Protein AF-A0A8S1J2L6-F1 (afdb_monomer)

Structure (mmCIF, N/CA/C/O backbone):
data_AF-A0A8S1J2L6-F1
#
_entry.id   AF-A0A8S1J2L6-F1
#
loop_
_atom_site.group_PDB
_atom_site.id
_atom_site.type_symbol
_atom_site.label_atom_id
_atom_site.label_alt_id
_atom_site.label_comp_id
_atom_site.label_asym_id
_atom_site.label_entity_id
_atom_site.label_seq_id
_atom_site.pdbx_PDB_ins_code
_atom_site.Cartn_x
_atom_site.Cartn_y
_atom_site.Cartn_z
_atom_site.occupancy
_atom_site.B_iso_or_equiv
_atom_site.auth_seq_id
_atom_site.auth_comp_id
_atom_site.auth_asym_id
_atom_site.auth_atom_id
_atom_site.pdbx_PDB_model_num
ATOM 1 N N . PHE A 1 1 ? 8.666 -9.840 26.743 1.00 47.34 1 PHE A N 1
ATOM 2 C CA . PHE A 1 1 ? 7.849 -9.729 25.519 1.00 47.34 1 PHE A CA 1
ATOM 3 C C . PHE A 1 1 ? 6.612 -8.935 25.903 1.00 47.34 1 PHE A C 1
ATOM 5 O O . PHE A 1 1 ? 5.904 -9.390 26.790 1.00 47.34 1 PHE A O 1
ATOM 12 N N . PHE A 1 2 ? 6.412 -7.721 25.384 1.00 51.22 2 PHE A N 1
ATOM 13 C CA . PHE A 1 2 ? 5.245 -6.914 25.759 1.00 51.22 2 PHE A CA 1
ATOM 14 C C . PHE A 1 2 ? 4.116 -7.199 24.775 1.00 51.22 2 PHE A C 1
ATOM 16 O O . PHE A 1 2 ? 4.098 -6.676 23.664 1.00 51.22 2 PHE A O 1
ATOM 23 N N . GLN A 1 3 ? 3.205 -8.083 25.176 1.00 62.38 3 GLN A N 1
ATOM 24 C CA . GLN A 1 3 ? 1.891 -8.163 24.555 1.00 62.38 3 GLN A CA 1
ATOM 25 C C . GLN A 1 3 ? 1.189 -6.809 24.766 1.00 62.38 3 GLN A C 1
ATOM 27 O O . GLN A 1 3 ? 1.342 -6.232 25.848 1.00 62.38 3 GLN A O 1
ATOM 32 N N . PRO A 1 4 ? 0.455 -6.269 23.775 1.00 69.94 4 PRO A N 1
ATOM 33 C CA . PRO A 1 4 ? -0.380 -5.099 24.008 1.00 69.94 4 PRO A CA 1
ATOM 34 C C . PRO A 1 4 ? -1.299 -5.366 25.200 1.00 69.94 4 PRO A C 1
ATOM 36 O O . PRO A 1 4 ? -1.853 -6.463 25.307 1.00 69.94 4 PRO A O 1
ATOM 39 N N . ASN A 1 5 ? -1.455 -4.383 26.090 1.00 76.69 5 ASN A N 1
ATOM 40 C CA . ASN A 1 5 ? -2.441 -4.495 27.157 1.00 76.69 5 ASN A CA 1
ATOM 41 C C . ASN A 1 5 ? -3.800 -4.734 26.507 1.00 76.69 5 ASN A C 1
ATOM 43 O O . ASN A 1 5 ? -4.243 -3.926 25.688 1.00 76.69 5 ASN A O 1
ATOM 47 N N . THR A 1 6 ? -4.434 -5.850 26.854 1.00 83.06 6 THR A N 1
ATOM 48 C CA . THR A 1 6 ? -5.797 -6.115 26.409 1.00 83.06 6 THR A CA 1
ATOM 49 C C . THR A 1 6 ? -6.705 -5.014 26.935 1.00 83.06 6 THR A C 1
ATOM 51 O O . THR A 1 6 ? -6.423 -4.406 27.968 1.00 83.06 6 THR A O 1
ATOM 54 N N . ASP A 1 7 ? -7.794 -4.764 26.223 1.00 83.06 7 ASP A N 1
ATOM 55 C CA . ASP A 1 7 ? -8.780 -3.766 26.626 1.00 83.06 7 ASP A CA 1
ATOM 56 C C . ASP A 1 7 ? -9.281 -4.004 28.066 1.00 83.06 7 ASP A C 1
ATOM 58 O O . ASP A 1 7 ? -9.238 -3.134 28.934 1.00 83.06 7 ASP A O 1
ATOM 62 N N . VAL A 1 8 ? -9.555 -5.272 28.382 1.00 87.12 8 VAL A N 1
ATOM 63 C CA . VAL A 1 8 ? -9.922 -5.732 29.729 1.00 87.12 8 VAL A CA 1
ATOM 64 C C . VAL A 1 8 ? -8.871 -5.372 30.788 1.00 87.12 8 VAL A C 1
ATOM 66 O O . VAL A 1 8 ? -9.225 -4.947 31.884 1.00 87.12 8 VAL A O 1
ATOM 69 N N . ASN A 1 9 ? -7.575 -5.479 30.474 1.00 86.50 9 ASN A N 1
ATOM 70 C CA . ASN A 1 9 ? -6.508 -5.127 31.418 1.00 86.50 9 ASN A CA 1
ATOM 71 C C . ASN A 1 9 ? -6.403 -3.614 31.661 1.00 86.50 9 ASN A C 1
ATOM 73 O O . ASN A 1 9 ? -5.772 -3.197 32.631 1.00 86.50 9 ASN A O 1
ATOM 77 N N . GLN A 1 10 ? -6.990 -2.797 30.787 1.00 84.94 10 GLN A N 1
ATOM 78 C CA . GLN A 1 10 ? -7.077 -1.346 30.950 1.00 84.94 10 GLN A CA 1
ATOM 79 C C . GLN A 1 10 ? -8.360 -0.927 31.685 1.00 84.94 10 GLN A C 1
ATOM 81 O O . GLN A 1 10 ? -8.482 0.229 32.075 1.00 84.94 10 GLN A O 1
ATOM 86 N N . GLY A 1 11 ? -9.270 -1.871 31.960 1.00 86.12 11 GLY A N 1
ATOM 87 C CA . GLY A 1 11 ? -10.559 -1.626 32.607 1.00 86.12 11 GLY A CA 1
ATOM 88 C C . GLY A 1 11 ? -11.736 -1.522 31.635 1.00 86.12 11 GLY A C 1
ATOM 89 O O . GLY A 1 11 ? -12.810 -1.096 32.059 1.00 86.12 11 GLY A O 1
ATOM 90 N N . GLY A 1 12 ? -11.532 -1.878 30.364 1.00 89.25 12 GLY A N 1
ATOM 91 C CA . GLY A 1 12 ? -12.586 -2.038 29.366 1.00 89.25 12 GLY A CA 1
ATOM 92 C C . GLY A 1 12 ? -13.164 -3.456 29.319 1.00 89.25 12 GLY A C 1
ATOM 93 O O . GLY A 1 12 ? -13.063 -4.238 30.272 1.00 89.25 12 GLY A O 1
ATOM 94 N N . THR A 1 13 ? -13.771 -3.811 28.192 1.00 88.94 13 THR A N 1
ATOM 95 C CA . THR A 1 13 ? -14.564 -5.023 27.984 1.00 88.94 13 THR A CA 1
ATOM 96 C C . THR A 1 13 ? -14.332 -5.616 26.595 1.00 88.94 13 THR A C 1
ATOM 98 O O . THR A 1 13 ? -13.957 -4.945 25.648 1.00 88.94 13 THR A O 1
ATOM 101 N N . ASN A 1 14 ? -14.519 -6.930 26.445 1.00 88.12 14 ASN A N 1
ATOM 102 C CA . ASN A 1 14 ? -14.472 -7.538 25.115 1.00 88.12 14 ASN A CA 1
ATOM 103 C C . ASN A 1 14 ? -15.826 -7.370 24.415 1.00 88.12 14 ASN A C 1
ATOM 105 O O . ASN A 1 14 ? -16.784 -8.070 24.741 1.00 88.12 14 ASN A O 1
ATOM 109 N N . ASP A 1 15 ? -15.867 -6.492 23.416 1.00 88.25 15 ASP A N 1
ATOM 110 C CA . ASP A 1 15 ? -17.089 -6.129 22.696 1.00 88.25 15 ASP A CA 1
ATOM 111 C C . ASP A 1 15 ? -17.343 -6.904 21.389 1.00 88.25 15 ASP A C 1
ATOM 113 O O . ASP A 1 15 ? -18.264 -6.584 20.621 1.00 88.25 15 ASP A O 1
ATOM 117 N N . ILE A 1 16 ? -16.555 -7.947 21.106 1.00 88.75 16 ILE A N 1
ATOM 118 C CA . ILE A 1 16 ? -16.840 -8.857 19.991 1.00 88.75 16 ILE A CA 1
ATOM 119 C C . ILE A 1 16 ? -18.012 -9.767 20.378 1.00 88.75 16 ILE A C 1
ATOM 121 O O . ILE A 1 16 ? -17.903 -10.637 21.236 1.00 88.75 16 ILE A O 1
ATOM 125 N N . VAL A 1 17 ? -19.142 -9.593 19.695 1.00 88.56 17 VAL A N 1
ATOM 126 C CA . VAL A 1 17 ? -20.412 -10.284 19.976 1.00 88.56 17 VAL A CA 1
ATOM 127 C C . VAL A 1 17 ? -20.458 -11.681 19.358 1.00 88.56 17 VAL A C 1
ATOM 129 O O . VAL A 1 17 ? -21.071 -12.595 19.901 1.00 88.56 17 VAL A O 1
ATOM 132 N N . SER A 1 18 ? -19.840 -11.861 18.195 1.00 84.44 18 SER A N 1
ATOM 133 C CA . SER A 1 18 ? -19.733 -13.165 17.541 1.00 84.44 18 SER A CA 1
ATOM 134 C C . SER A 1 18 ? -18.553 -13.160 16.594 1.00 84.44 18 SER A C 1
ATOM 136 O O . SER A 1 18 ? -18.291 -12.124 15.979 1.00 84.44 18 SER A O 1
ATOM 138 N N . PHE A 1 19 ? -17.916 -14.308 16.404 1.00 90.12 19 PHE A N 1
ATOM 139 C CA . PHE A 1 19 ? -16.869 -14.484 15.411 1.00 90.12 19 PHE A CA 1
ATOM 140 C C . PHE A 1 19 ? -16.938 -15.876 14.779 1.00 90.12 19 PHE A C 1
ATOM 142 O O . PHE A 1 19 ? -17.434 -16.821 15.388 1.00 90.12 19 PHE A O 1
ATOM 149 N N . ALA A 1 20 ? -16.450 -15.987 13.551 1.00 90.00 20 ALA A N 1
ATOM 150 C CA . ALA A 1 20 ? -16.259 -17.237 12.835 1.00 90.00 20 ALA A CA 1
ATOM 151 C C . ALA A 1 20 ? -14.995 -17.128 11.979 1.00 90.00 20 ALA A C 1
ATOM 153 O O . ALA A 1 20 ? -14.607 -16.034 11.565 1.00 90.00 20 ALA A O 1
ATOM 154 N N . GLY A 1 21 ? -14.356 -18.262 11.725 1.00 91.62 21 GLY A N 1
ATOM 155 C CA . GLY A 1 21 ? -13.179 -18.352 10.879 1.00 91.62 21 GLY A CA 1
ATOM 156 C C . GLY A 1 21 ? -13.293 -19.569 9.982 1.00 91.62 21 GLY A C 1
ATOM 157 O O . GLY A 1 21 ? -13.645 -20.646 10.457 1.00 91.62 21 GLY A O 1
ATOM 158 N N . GLU A 1 22 ? -12.997 -19.399 8.705 1.00 94.31 22 GLU A N 1
ATOM 159 C CA . GLU A 1 22 ? -12.926 -20.496 7.749 1.00 94.31 22 GLU A CA 1
ATOM 160 C C . GLU A 1 22 ? -11.635 -20.379 6.943 1.00 94.31 22 GLU A C 1
ATOM 162 O O . GLU A 1 22 ? -11.189 -19.273 6.631 1.00 94.31 22 GLU A O 1
ATOM 167 N N . GLN A 1 23 ? -11.028 -21.522 6.620 1.00 92.62 23 GLN A N 1
ATOM 168 C CA . GLN A 1 23 ? -9.888 -21.584 5.720 1.00 92.62 23 GLN A CA 1
ATOM 169 C C . GLN A 1 23 ? -10.206 -22.500 4.538 1.00 92.62 23 GLN A C 1
ATOM 171 O O . GLN A 1 23 ? -10.374 -23.704 4.714 1.00 92.62 23 GLN A O 1
ATOM 176 N N . VAL A 1 24 ? -10.268 -21.925 3.338 1.00 93.50 24 VAL A N 1
ATOM 177 C CA . VAL A 1 24 ? -10.552 -22.632 2.078 1.00 93.50 24 VAL A CA 1
ATOM 178 C C . VAL A 1 24 ? -9.542 -22.178 1.032 1.00 93.50 24 VAL A C 1
ATOM 180 O O . VAL A 1 24 ? -9.276 -20.983 0.900 1.00 93.50 24 VAL A O 1
ATOM 183 N N . ASP A 1 25 ? -8.942 -23.128 0.312 1.00 92.06 25 ASP A N 1
ATOM 184 C CA . ASP A 1 25 ? -7.979 -22.878 -0.773 1.00 92.06 25 ASP A CA 1
ATOM 185 C C . ASP A 1 25 ? -6.843 -21.905 -0.396 1.00 92.06 25 ASP A C 1
ATOM 187 O O . ASP A 1 25 ? -6.479 -21.000 -1.150 1.00 92.06 25 ASP A O 1
ATOM 191 N N . GLY A 1 26 ? -6.296 -22.054 0.816 1.00 86.44 26 GLY A N 1
ATOM 192 C CA . GLY A 1 26 ? -5.208 -21.210 1.322 1.00 86.44 26 GLY A CA 1
ATOM 193 C C . GLY A 1 26 ? -5.618 -19.780 1.700 1.00 86.44 26 GLY A C 1
ATOM 194 O O . GLY A 1 26 ? -4.751 -18.954 1.980 1.00 86.44 26 GLY A O 1
ATOM 195 N N . LYS A 1 27 ? -6.919 -19.467 1.733 1.00 86.75 27 LYS A N 1
ATOM 196 C CA . LYS A 1 27 ? -7.456 -18.181 2.196 1.00 86.75 27 LYS A CA 1
ATOM 197 C C . LYS A 1 27 ? -8.137 -18.354 3.541 1.00 86.75 27 LYS A C 1
ATOM 199 O O . LYS A 1 27 ? -8.980 -19.230 3.684 1.00 86.75 27 LYS A O 1
ATOM 204 N N . THR A 1 28 ? -7.812 -17.484 4.493 1.00 87.94 28 THR A N 1
ATOM 205 C CA . THR A 1 28 ? -8.502 -17.410 5.785 1.00 87.94 28 THR A CA 1
ATOM 206 C C . THR A 1 28 ? -9.517 -16.272 5.757 1.00 87.94 28 THR A C 1
ATOM 208 O O . THR A 1 28 ? -9.154 -15.111 5.567 1.00 87.94 28 THR A O 1
ATOM 211 N N . SER A 1 29 ? -10.786 -16.597 5.969 1.00 90.62 29 SER A N 1
ATOM 212 C CA . SER A 1 29 ? -11.881 -15.644 6.115 1.00 90.62 29 SER A CA 1
ATOM 213 C C . SER A 1 29 ? -12.280 -15.556 7.580 1.00 90.62 29 SER A C 1
ATOM 215 O O . SER A 1 29 ? -12.662 -16.555 8.179 1.00 90.62 29 SER A O 1
ATOM 217 N N . LEU A 1 30 ? -12.193 -14.356 8.153 1.00 90.00 30 LEU A N 1
ATOM 218 C CA . LEU A 1 30 ? -12.632 -14.068 9.517 1.00 90.00 30 LEU A CA 1
ATOM 219 C C . LEU A 1 30 ? -13.879 -13.190 9.459 1.00 90.00 30 LEU A C 1
ATOM 221 O O . LEU A 1 30 ? -13.860 -12.112 8.866 1.00 90.00 30 LEU A O 1
ATOM 225 N N . LEU A 1 31 ? -14.954 -13.643 10.092 1.00 91.19 31 LEU A N 1
ATOM 226 C CA . LEU A 1 31 ? -16.178 -12.880 10.282 1.00 91.19 31 LEU A CA 1
ATOM 227 C C . LEU A 1 31 ? -16.283 -12.504 11.754 1.00 91.19 31 LEU A C 1
ATOM 229 O O . LEU A 1 31 ? -16.093 -13.357 12.614 1.00 91.19 31 LEU A O 1
ATOM 233 N N . PHE A 1 32 ? -16.627 -11.257 12.057 1.00 93.50 32 PHE A N 1
ATOM 234 C CA . PHE A 1 32 ? -16.922 -10.835 13.422 1.00 93.50 32 PHE A CA 1
ATOM 235 C C . PHE A 1 32 ? -18.047 -9.800 13.460 1.00 93.50 32 PHE A C 1
ATOM 237 O O . PHE A 1 32 ? -18.360 -9.156 12.459 1.00 93.50 32 PHE A O 1
ATOM 244 N N . ARG A 1 33 ? -18.677 -9.647 14.628 1.00 92.50 33 ARG A N 1
ATOM 245 C CA . ARG A 1 33 ? -19.695 -8.624 14.904 1.00 92.50 33 ARG A CA 1
ATOM 246 C C . ARG A 1 33 ? -19.312 -7.861 16.163 1.00 92.50 33 ARG A C 1
ATOM 248 O O . ARG A 1 33 ? -18.944 -8.474 17.157 1.00 92.50 33 ARG A O 1
ATOM 255 N N . ARG A 1 34 ? -19.454 -6.539 16.122 1.00 93.50 34 ARG A N 1
ATOM 256 C CA . ARG A 1 34 ? -19.248 -5.606 17.238 1.00 93.50 34 ARG A CA 1
ATOM 257 C C . ARG A 1 34 ? -20.354 -4.552 17.185 1.00 93.50 34 ARG A C 1
ATOM 259 O O . ARG A 1 34 ? -20.868 -4.265 16.101 1.00 93.50 34 ARG A O 1
ATOM 266 N N . LYS A 1 35 ? -20.749 -3.995 18.331 1.00 91.00 35 LYS A N 1
ATOM 267 C CA . LYS A 1 35 ? -21.670 -2.848 18.351 1.00 91.00 35 LYS A CA 1
ATOM 268 C C . LYS A 1 35 ? -21.005 -1.620 17.712 1.00 91.00 35 LYS A C 1
ATOM 270 O O . LYS A 1 35 ? -19.792 -1.461 17.765 1.00 91.00 35 LYS A O 1
ATOM 275 N N . VAL A 1 36 ? -21.809 -0.741 17.116 1.00 93.75 36 VAL A N 1
ATOM 276 C CA . VAL A 1 36 ? -21.327 0.546 16.574 1.00 93.75 36 VAL A CA 1
ATOM 277 C C . VAL A 1 36 ? -20.787 1.434 17.701 1.00 93.75 36 VAL A C 1
ATOM 279 O O . VAL A 1 3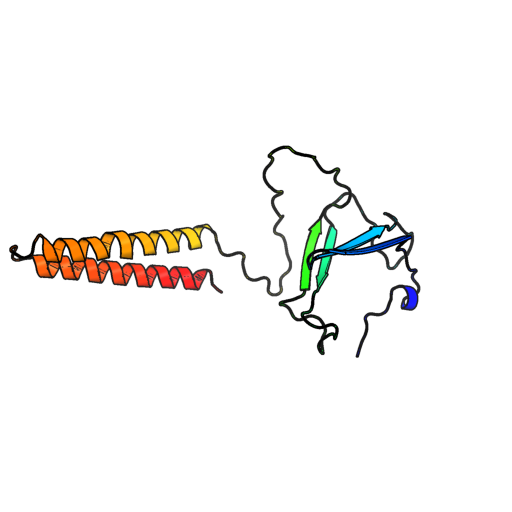6 ? -19.741 2.062 17.556 1.00 93.75 36 VAL A O 1
ATOM 282 N N . ASP A 1 37 ? -21.479 1.426 18.836 1.00 94.88 37 ASP A N 1
ATOM 283 C CA . ASP A 1 37 ? -21.087 2.070 20.083 1.00 94.88 37 ASP A CA 1
ATOM 284 C C . ASP A 1 37 ? -21.236 1.046 21.212 1.00 94.88 37 ASP A C 1
ATOM 286 O O . ASP A 1 37 ? -22.288 0.409 21.346 1.00 94.88 37 ASP A O 1
ATOM 290 N N . THR A 1 38 ? -20.164 0.834 21.964 1.00 93.06 38 THR A N 1
ATOM 291 C CA . THR A 1 38 ? -20.107 -0.137 23.060 1.00 93.06 38 THR A CA 1
ATOM 292 C C . THR A 1 38 ? -20.343 0.520 24.416 1.00 93.06 38 THR A C 1
ATOM 294 O O . THR A 1 38 ? -20.743 -0.161 25.358 1.00 93.06 38 THR A O 1
ATOM 297 N N . GLY A 1 39 ? -20.201 1.849 24.503 1.00 91.31 39 GLY A N 1
ATOM 298 C CA . GLY A 1 39 ? -20.196 2.593 25.762 1.00 91.31 39 GLY A CA 1
ATOM 299 C C . GLY A 1 39 ? -18.910 2.426 26.581 1.00 91.31 39 GLY A C 1
ATOM 300 O O . GLY A 1 39 ? -18.809 3.009 27.659 1.00 91.31 39 GLY A O 1
ATOM 301 N N . ASP A 1 40 ? -17.939 1.660 26.083 1.00 89.56 40 ASP A N 1
ATOM 302 C CA . ASP A 1 40 ? -16.640 1.465 26.714 1.00 89.56 40 ASP A CA 1
ATOM 303 C C . ASP A 1 40 ? -15.701 2.640 26.390 1.00 89.56 40 ASP A C 1
ATOM 305 O O . ASP A 1 40 ? -15.563 3.069 25.243 1.00 89.56 40 ASP A O 1
ATOM 309 N N . GLN A 1 41 ? -15.068 3.191 27.428 1.00 89.12 41 GLN A N 1
ATOM 310 C CA . GLN A 1 41 ? -14.205 4.370 27.337 1.00 89.12 41 GLN A CA 1
ATOM 311 C C . GLN A 1 41 ? -12.925 4.140 26.519 1.00 89.12 41 GLN A C 1
ATOM 313 O O . GLN A 1 41 ? -12.339 5.106 26.021 1.00 89.12 41 GLN A O 1
ATOM 318 N N . PHE A 1 42 ? -12.473 2.891 26.397 1.00 87.88 42 PHE A N 1
ATOM 319 C CA . PHE A 1 42 ? -11.261 2.536 25.656 1.00 87.88 42 PHE A CA 1
ATOM 320 C C . PHE A 1 42 ? -11.543 2.248 24.181 1.00 87.88 42 PHE A C 1
ATOM 322 O O . PHE A 1 42 ? -10.645 2.339 23.334 1.00 87.88 42 PHE A O 1
ATOM 329 N N . ASP A 1 43 ? -12.807 2.002 23.856 1.00 91.12 43 ASP A N 1
ATOM 330 C CA . ASP A 1 43 ? -13.256 1.676 22.522 1.00 91.12 43 ASP A CA 1
ATOM 331 C C . ASP A 1 43 ? -13.502 2.918 21.660 1.00 91.12 43 ASP A C 1
ATOM 333 O O . ASP A 1 43 ? -13.874 4.010 22.100 1.00 91.12 43 ASP A O 1
ATOM 337 N N . ARG A 1 44 ? -13.312 2.756 20.349 1.00 91.12 44 ARG A N 1
ATOM 338 C CA . ARG A 1 44 ? -13.652 3.803 19.380 1.00 91.12 44 ARG A CA 1
ATOM 339 C C . ARG A 1 44 ? -15.057 3.571 18.842 1.00 91.12 44 ARG A C 1
ATOM 341 O O . ARG A 1 44 ? -15.319 2.551 18.198 1.00 91.12 44 ARG A O 1
ATOM 348 N N . VAL A 1 45 ? -15.933 4.553 19.053 1.00 94.50 45 VAL A N 1
ATOM 349 C CA . VAL A 1 45 ? -17.269 4.592 18.442 1.00 94.50 45 VAL A CA 1
ATOM 350 C C . VAL A 1 45 ? -17.135 4.626 16.919 1.00 94.50 45 VAL A C 1
ATOM 352 O O . VAL A 1 45 ? -16.411 5.465 16.366 1.00 94.50 45 VAL A O 1
ATOM 355 N N . ILE A 1 46 ? -17.836 3.723 16.240 1.00 94.12 46 ILE A N 1
ATOM 356 C CA . ILE A 1 46 ? -17.944 3.700 14.781 1.00 94.12 46 ILE A CA 1
ATOM 357 C C . ILE A 1 46 ? -18.925 4.800 14.369 1.00 94.12 46 ILE A C 1
ATOM 359 O O . ILE A 1 46 ? -20.028 4.908 14.894 1.00 94.12 46 ILE A O 1
ATOM 363 N N . LYS A 1 47 ? -18.499 5.670 13.460 1.00 93.94 47 LYS A N 1
ATOM 364 C CA . LYS A 1 47 ? -19.242 6.854 13.027 1.00 93.94 47 LYS A CA 1
ATOM 365 C C . LYS A 1 47 ? -19.375 6.828 11.514 1.00 93.94 47 LYS A C 1
ATOM 367 O O . LYS A 1 47 ? -18.534 6.258 10.829 1.00 93.94 47 LYS A O 1
ATOM 372 N N . ASP A 1 48 ? -20.396 7.502 11.001 1.00 94.50 48 ASP A N 1
ATOM 373 C CA . ASP A 1 48 ? -20.585 7.686 9.561 1.00 94.50 48 ASP A CA 1
ATOM 374 C C . ASP A 1 48 ? -19.610 8.730 9.000 1.00 94.50 48 ASP A C 1
ATOM 376 O O . ASP A 1 48 ? -19.951 9.882 8.745 1.00 94.50 48 ASP A O 1
ATOM 380 N N . LYS A 1 49 ? -18.334 8.342 8.939 1.00 91.69 49 LYS A N 1
ATOM 381 C CA . LYS A 1 49 ? -17.220 9.103 8.370 1.00 91.69 49 LYS A CA 1
ATOM 382 C C . LYS A 1 49 ? -16.021 8.188 8.144 1.00 91.69 49 LYS A C 1
ATOM 384 O O . LYS A 1 49 ? -15.971 7.079 8.666 1.00 91.69 49 LYS A O 1
ATOM 389 N N . ASN A 1 50 ? -15.010 8.685 7.436 1.00 93.25 50 ASN A N 1
ATOM 390 C CA . ASN A 1 50 ? -13.726 7.997 7.321 1.00 93.25 50 ASN A CA 1
ATOM 391 C C . ASN A 1 50 ? -13.090 7.777 8.708 1.00 93.25 50 ASN A C 1
ATOM 393 O O . ASN A 1 50 ? -12.853 8.727 9.461 1.00 93.25 50 ASN A O 1
ATOM 397 N N . GLN A 1 51 ? -12.801 6.518 9.030 1.00 93.00 51 GLN A N 1
ATOM 398 C CA . GLN A 1 51 ? -12.121 6.079 10.246 1.00 93.00 51 GLN A CA 1
ATOM 399 C C . GLN A 1 51 ? -10.898 5.238 9.892 1.00 93.00 51 GLN A C 1
ATOM 401 O O . GLN A 1 51 ? -10.886 4.543 8.876 1.00 93.00 51 GLN A O 1
ATOM 406 N N . ASP A 1 52 ? -9.862 5.319 10.726 1.00 92.56 52 ASP A N 1
ATOM 407 C CA . ASP A 1 52 ? -8.646 4.541 10.521 1.00 92.56 52 ASP A CA 1
ATOM 408 C C . ASP A 1 52 ? -8.890 3.067 10.867 1.00 92.56 52 ASP A C 1
ATOM 410 O O . ASP A 1 52 ? -9.328 2.732 11.967 1.00 92.56 52 ASP A O 1
ATOM 414 N N . VAL A 1 53 ? -8.552 2.189 9.932 1.00 91.12 53 VAL A N 1
ATOM 415 C CA . VAL A 1 53 ? -8.408 0.749 10.131 1.00 91.12 53 VAL A CA 1
ATOM 416 C C . VAL A 1 53 ? -6.927 0.431 10.080 1.00 91.12 53 VAL A C 1
ATOM 418 O O . VAL A 1 53 ? -6.257 0.719 9.088 1.00 91.12 53 VAL A O 1
ATOM 421 N N . VAL A 1 54 ? -6.415 -0.153 11.159 1.00 90.94 54 VAL A N 1
ATOM 422 C CA . VAL A 1 54 ? -5.021 -0.588 11.277 1.00 90.94 54 VAL A CA 1
ATOM 423 C C . VAL A 1 54 ? -4.929 -2.093 11.073 1.00 90.94 54 VAL A C 1
ATOM 425 O O . VAL A 1 54 ? -5.806 -2.839 11.500 1.00 90.94 54 VAL A O 1
ATOM 428 N N . PHE A 1 55 ? -3.865 -2.543 10.421 1.00 89.50 55 PHE A N 1
ATOM 429 C CA . PHE A 1 55 ? -3.611 -3.961 10.196 1.00 89.50 55 PHE A CA 1
ATOM 430 C C . PHE A 1 55 ? -2.124 -4.268 10.331 1.00 89.50 55 PHE A C 1
ATOM 432 O O . PHE A 1 55 ? -1.270 -3.394 10.163 1.00 89.50 55 PHE A O 1
ATOM 439 N N . ALA A 1 56 ? -1.820 -5.527 10.619 1.00 88.50 56 ALA A N 1
ATOM 440 C CA . ALA A 1 56 ? -0.472 -6.065 10.602 1.00 88.50 56 ALA A CA 1
ATOM 441 C C . ALA A 1 56 ? -0.509 -7.548 10.225 1.00 88.50 56 ALA A C 1
ATOM 443 O O . ALA A 1 56 ? -1.527 -8.211 10.415 1.00 88.50 56 ALA A O 1
ATOM 444 N N . TYR A 1 57 ? 0.584 -8.049 9.661 1.00 87.50 57 TYR A N 1
ATOM 445 C CA . TYR A 1 57 ? 0.725 -9.444 9.258 1.00 87.50 57 TYR A CA 1
ATOM 446 C C . TYR A 1 57 ? 2.159 -9.930 9.475 1.00 87.50 57 TYR A C 1
ATOM 448 O O . TYR A 1 57 ? 3.099 -9.141 9.593 1.00 87.50 57 TYR A O 1
ATOM 456 N N . GLY A 1 58 ? 2.336 -11.242 9.575 1.00 85.25 58 GLY A N 1
ATOM 457 C CA . GLY A 1 58 ? 3.636 -11.882 9.746 1.00 85.25 58 GLY A CA 1
ATOM 458 C C . GLY A 1 58 ? 3.722 -13.140 8.894 1.00 85.25 58 GLY A C 1
ATOM 459 O O . GLY A 1 58 ? 2.704 -13.748 8.582 1.00 85.25 58 GLY A O 1
ATOM 460 N N . SER A 1 59 ? 4.938 -13.517 8.506 1.00 81.19 59 SER A N 1
ATOM 461 C CA . SER A 1 59 ? 5.221 -14.794 7.838 1.00 81.19 59 SER A CA 1
ATOM 462 C C . SER A 1 59 ? 5.394 -15.956 8.823 1.00 81.19 59 SER A C 1
ATOM 464 O O . SER A 1 59 ? 5.623 -17.086 8.402 1.00 81.19 59 SER A O 1
ATOM 466 N N . THR A 1 60 ? 5.319 -15.677 10.126 1.00 80.88 60 THR A N 1
ATOM 467 C CA . THR A 1 60 ? 5.481 -16.634 11.222 1.00 80.88 60 THR A CA 1
ATOM 468 C C . THR A 1 60 ? 4.448 -16.368 12.308 1.00 80.88 60 THR A C 1
ATOM 470 O O . THR A 1 60 ? 4.067 -15.217 12.520 1.00 80.88 60 THR A O 1
ATOM 473 N N . ASP A 1 61 ? 4.087 -17.407 13.061 1.00 77.69 61 ASP A N 1
ATOM 474 C CA . ASP A 1 61 ? 3.163 -17.305 14.204 1.00 77.69 61 ASP A CA 1
ATOM 475 C C . ASP A 1 61 ? 3.772 -16.566 15.409 1.00 77.69 61 ASP A C 1
ATOM 477 O O . ASP A 1 61 ? 3.069 -16.107 16.308 1.00 77.69 61 ASP A O 1
ATOM 481 N N . SER A 1 62 ? 5.097 -16.422 15.423 1.00 80.38 62 SER A N 1
ATOM 482 C CA . SER A 1 62 ? 5.826 -15.662 16.434 1.00 80.38 62 SER A CA 1
ATOM 483 C C . SER A 1 62 ? 5.939 -14.191 16.039 1.00 80.38 62 SER A C 1
ATOM 485 O O . SER A 1 62 ? 6.328 -13.871 14.914 1.00 80.38 62 SER A O 1
ATOM 487 N N . LEU A 1 63 ? 5.681 -13.284 16.986 1.00 73.25 63 LEU A N 1
ATOM 488 C CA . LEU A 1 63 ? 5.962 -11.860 16.795 1.00 73.25 63 LEU A CA 1
ATOM 489 C C . LEU A 1 63 ? 7.482 -11.597 16.909 1.00 73.25 63 LEU A C 1
ATOM 491 O O . LEU A 1 63 ? 8.118 -12.089 17.846 1.00 73.25 63 LEU A O 1
ATOM 495 N N . PRO A 1 64 ? 8.093 -10.814 16.002 1.00 72.88 64 PRO A N 1
ATOM 496 C CA . PRO A 1 64 ? 9.492 -10.426 16.140 1.00 72.88 64 PRO A CA 1
ATOM 497 C C . PRO A 1 64 ? 9.706 -9.519 17.367 1.00 72.88 64 PRO A C 1
ATOM 499 O O . PRO A 1 64 ? 8.781 -8.812 17.787 1.00 72.88 64 PRO A O 1
ATOM 502 N N . PRO A 1 65 ? 10.930 -9.454 17.924 1.00 71.69 65 PRO A N 1
ATOM 503 C CA . PRO A 1 65 ? 11.294 -8.416 18.885 1.00 71.69 65 PRO A CA 1
ATOM 504 C C . PRO A 1 65 ? 11.021 -7.020 18.299 1.00 71.69 65 PRO A C 1
ATOM 506 O O . PRO A 1 65 ? 11.551 -6.674 17.247 1.00 71.69 65 PRO A O 1
ATOM 509 N N . GLY A 1 66 ? 10.177 -6.225 18.966 1.00 74.50 66 GLY A N 1
ATOM 510 C CA . GLY A 1 66 ? 9.738 -4.909 18.470 1.00 74.50 66 GLY A CA 1
ATOM 511 C C . GLY A 1 66 ? 8.429 -4.915 17.664 1.00 74.50 66 GLY A C 1
ATOM 512 O O . GLY A 1 66 ? 7.989 -3.854 17.227 1.00 74.50 66 GLY A O 1
ATOM 513 N N . GLY A 1 67 ? 7.775 -6.071 17.515 1.00 80.19 67 GLY A N 1
ATOM 514 C CA . GLY A 1 67 ? 6.487 -6.208 16.830 1.00 80.19 67 GLY A CA 1
ATOM 515 C C . GLY A 1 67 ? 6.616 -6.339 15.310 1.00 80.19 67 GLY A C 1
ATOM 516 O O . GLY A 1 67 ? 7.665 -6.707 14.783 1.00 80.19 67 GLY A O 1
ATOM 517 N N . HIS A 1 68 ? 5.528 -6.064 14.588 1.00 80.00 68 HIS A N 1
ATOM 518 C CA . HIS A 1 68 ? 5.527 -6.113 13.125 1.00 80.00 68 HIS A CA 1
ATOM 519 C C . HIS A 1 68 ? 6.367 -4.963 12.545 1.00 80.00 68 HIS A C 1
ATOM 521 O O . HIS A 1 68 ? 6.096 -3.786 12.802 1.00 80.00 68 HIS A O 1
ATOM 527 N N . GLY A 1 69 ? 7.388 -5.302 11.751 1.00 78.25 69 GLY A N 1
ATOM 528 C CA . GLY A 1 69 ? 8.251 -4.320 11.091 1.00 78.25 69 GLY A CA 1
ATOM 529 C C . GLY A 1 69 ? 7.484 -3.412 10.113 1.00 78.25 69 GLY A C 1
ATOM 530 O O . GLY A 1 69 ? 6.352 -3.726 9.741 1.00 78.25 69 GLY A O 1
ATOM 531 N N . PRO A 1 70 ? 8.078 -2.293 9.652 1.00 79.56 70 PRO A N 1
ATOM 532 C CA . PRO A 1 70 ? 7.421 -1.342 8.744 1.00 79.56 70 PRO A CA 1
ATOM 533 C C . PRO A 1 70 ? 6.867 -1.963 7.453 1.00 79.56 70 PRO A C 1
ATOM 535 O O . PRO A 1 70 ? 5.889 -1.463 6.915 1.00 79.56 70 PRO A O 1
ATOM 538 N N . CYS A 1 71 ? 7.452 -3.072 6.989 1.00 83.75 71 CYS A N 1
ATOM 539 C CA . CYS A 1 71 ? 6.971 -3.836 5.834 1.00 83.75 71 CYS A CA 1
ATOM 540 C C . CYS A 1 71 ? 5.558 -4.395 5.999 1.00 83.75 71 CYS A C 1
ATOM 542 O O . CYS A 1 71 ? 4.894 -4.693 5.014 1.00 83.75 71 CYS A O 1
ATOM 544 N N . CYS A 1 72 ? 5.154 -4.632 7.243 1.00 84.00 72 CYS A N 1
ATOM 545 C CA . CYS A 1 72 ? 4.212 -5.687 7.571 1.00 84.00 72 CYS A CA 1
ATOM 546 C C . CYS A 1 72 ? 3.111 -5.182 8.516 1.00 84.00 72 CYS A C 1
ATOM 548 O O . CYS A 1 72 ? 2.504 -5.941 9.270 1.00 84.00 72 CYS A O 1
ATOM 550 N N . ARG A 1 73 ? 2.873 -3.865 8.480 1.00 89.19 73 ARG A N 1
ATOM 551 C CA . ARG A 1 73 ? 1.808 -3.143 9.178 1.00 89.19 73 ARG A CA 1
ATOM 552 C C . ARG A 1 73 ? 1.374 -1.931 8.365 1.00 89.19 73 ARG A C 1
ATOM 554 O O . ARG A 1 73 ? 2.155 -1.391 7.588 1.00 89.19 73 ARG A O 1
ATOM 561 N N . GLY A 1 74 ? 0.153 -1.467 8.576 1.00 88.62 74 GLY A N 1
ATOM 562 C CA . GLY A 1 74 ? -0.368 -0.309 7.865 1.00 88.62 74 GLY A CA 1
ATOM 563 C C . GLY A 1 74 ? -1.650 0.234 8.469 1.00 88.62 74 GLY A C 1
ATOM 564 O O . GLY A 1 74 ? -2.195 -0.310 9.431 1.00 88.62 74 GLY A O 1
ATOM 565 N N . LYS A 1 75 ? -2.119 1.336 7.884 1.00 92.75 75 LYS A N 1
ATOM 566 C CA . LYS A 1 75 ? -3.419 1.936 8.178 1.00 92.75 75 LYS A CA 1
ATOM 567 C C . LYS A 1 75 ? -4.104 2.367 6.885 1.00 92.75 75 LYS A C 1
ATOM 569 O O . LYS A 1 75 ? -3.431 2.805 5.954 1.00 92.75 75 LYS A O 1
ATOM 574 N N . GLY A 1 76 ? -5.424 2.259 6.836 1.00 91.56 76 GLY A N 1
ATOM 575 C CA . GLY A 1 76 ? -6.270 2.773 5.760 1.00 91.56 76 GLY A CA 1
ATOM 576 C C . GLY A 1 76 ? -7.470 3.512 6.338 1.00 91.56 76 GLY A C 1
ATOM 577 O O . GLY A 1 76 ? -7.828 3.286 7.489 1.00 91.56 76 GLY A O 1
ATOM 578 N N . LYS A 1 77 ? -8.089 4.398 5.558 1.00 91.62 77 LYS A N 1
ATOM 579 C CA . LYS A 1 77 ? -9.327 5.078 5.951 1.00 91.62 77 LYS A CA 1
ATOM 580 C C . LYS A 1 77 ? -10.516 4.411 5.277 1.00 91.62 77 LYS A C 1
ATOM 582 O O . LYS A 1 77 ? -10.478 4.168 4.075 1.00 91.62 77 LYS A O 1
ATOM 587 N N . VAL A 1 78 ? -11.560 4.129 6.044 1.00 91.44 78 VAL A N 1
ATOM 588 C CA . VAL A 1 78 ? -12.819 3.575 5.537 1.00 91.44 78 VAL A CA 1
ATOM 589 C C . VAL A 1 78 ? -13.987 4.179 6.300 1.00 91.44 78 VAL A C 1
ATOM 591 O O . VAL A 1 78 ? -13.905 4.379 7.512 1.00 91.44 78 VAL A O 1
ATOM 594 N N . ASN A 1 79 ? -15.078 4.473 5.601 1.00 92.94 79 ASN A N 1
ATOM 595 C CA . ASN A 1 79 ? -16.358 4.724 6.245 1.00 92.94 79 ASN A CA 1
ATOM 596 C C . ASN A 1 79 ? -17.125 3.401 6.334 1.00 92.94 79 ASN A C 1
ATOM 598 O O . ASN A 1 79 ? -17.573 2.877 5.319 1.00 92.94 79 ASN A O 1
ATOM 602 N N . LEU A 1 80 ? -17.257 2.861 7.546 1.00 90.31 80 LEU A N 1
ATOM 603 C CA . LEU A 1 80 ? -17.927 1.579 7.794 1.00 90.31 80 LEU A CA 1
ATOM 604 C C . LEU A 1 80 ? -19.461 1.675 7.743 1.00 90.31 80 LEU A C 1
ATOM 606 O O . LEU A 1 80 ? -20.129 0.644 7.724 1.00 90.31 80 LEU A O 1
ATOM 610 N N . MET A 1 81 ? -20.016 2.890 7.737 1.00 89.62 81 MET A N 1
ATOM 611 C CA . MET A 1 81 ? -21.462 3.134 7.739 1.00 89.62 81 MET A CA 1
ATOM 612 C C . MET A 1 81 ? -21.992 3.577 6.372 1.00 89.62 81 MET A C 1
ATOM 614 O O . MET A 1 81 ? -23.211 3.661 6.197 1.00 89.62 81 MET A O 1
ATOM 618 N N . SER A 1 82 ? -21.116 3.828 5.389 1.00 87.12 82 SER A N 1
ATOM 619 C CA . SER A 1 82 ? -21.573 4.144 4.039 1.00 87.12 82 SER A CA 1
ATOM 620 C C . SER A 1 82 ? -22.288 2.919 3.462 1.00 87.12 82 SER A C 1
ATOM 622 O O . SER A 1 82 ? -21.745 1.814 3.396 1.00 87.12 82 SER A O 1
ATOM 624 N N . ARG A 1 83 ? -23.562 3.080 3.078 1.00 66.56 83 ARG A N 1
ATOM 625 C CA . ARG A 1 83 ? -24.296 2.008 2.391 1.00 66.56 83 ARG A CA 1
ATOM 626 C C . ARG A 1 83 ? -23.551 1.713 1.099 1.00 66.56 83 ARG A C 1
ATOM 628 O O . ARG A 1 83 ? -23.436 2.592 0.249 1.00 66.56 83 ARG A O 1
ATOM 635 N N . GLY A 1 84 ? -23.067 0.481 0.956 1.00 54.81 84 GLY A N 1
ATOM 636 C CA . GLY A 1 84 ? -22.469 0.015 -0.285 1.00 54.81 84 GLY A CA 1
ATOM 637 C C . GLY A 1 84 ? -23.409 0.304 -1.453 1.00 54.81 84 GLY A C 1
ATOM 638 O O . GLY A 1 84 ? -24.499 -0.264 -1.536 1.00 54.81 84 GLY A O 1
ATOM 639 N N . ALA A 1 85 ? -22.987 1.198 -2.346 1.00 42.41 85 ALA A N 1
ATOM 640 C CA . ALA A 1 85 ? -23.493 1.247 -3.702 1.00 42.41 85 ALA A CA 1
ATOM 641 C C . ALA A 1 85 ? -23.131 -0.094 -4.350 1.00 42.41 85 ALA A C 1
ATOM 643 O O . ALA A 1 85 ? -22.002 -0.312 -4.789 1.00 42.41 85 ALA A O 1
ATOM 644 N N . GLY A 1 86 ? -24.073 -1.034 -4.341 1.00 40.66 86 GLY A N 1
ATOM 645 C CA . GLY A 1 86 ? -23.985 -2.194 -5.209 1.00 40.66 86 GLY A CA 1
ATOM 646 C C . GLY A 1 86 ? -23.957 -1.713 -6.658 1.00 40.66 86 GLY A C 1
ATOM 647 O O . GLY A 1 86 ? -24.899 -1.066 -7.099 1.00 40.66 86 GLY A O 1
ATOM 648 N N . GLY A 1 87 ? -22.870 -2.017 -7.370 1.00 41.38 87 GLY A N 1
ATOM 649 C CA . GLY A 1 87 ? -22.818 -2.079 -8.832 1.00 41.38 87 GLY A CA 1
ATOM 650 C C . GLY A 1 87 ? -23.244 -0.821 -9.594 1.00 41.38 87 GLY A C 1
ATOM 651 O O . GLY A 1 87 ? -24.305 -0.794 -10.205 1.00 41.38 87 GLY A O 1
ATOM 652 N N . GLY A 1 88 ? -22.374 0.181 -9.665 1.00 31.42 88 GLY A N 1
ATOM 653 C CA . GLY A 1 88 ? -22.473 1.254 -10.652 1.00 31.42 88 GLY A CA 1
ATOM 654 C C . GLY A 1 88 ? -21.098 1.873 -10.839 1.00 31.42 88 GLY A C 1
ATOM 655 O O . GLY A 1 88 ? -20.485 2.257 -9.850 1.00 31.42 88 GLY A O 1
ATOM 656 N N . GLY A 1 89 ? -20.592 1.898 -12.075 1.00 38.03 89 GLY A N 1
ATOM 657 C CA . GLY A 1 89 ? -19.242 2.337 -12.447 1.00 38.03 89 GLY A CA 1
ATOM 658 C C . GLY A 1 89 ? -18.946 3.813 -12.170 1.00 38.03 89 GLY A C 1
ATOM 659 O O . GLY A 1 89 ? -18.789 4.594 -13.102 1.00 38.03 89 GLY A O 1
ATOM 660 N N . GLY A 1 90 ? -18.857 4.181 -10.895 1.00 32.19 90 GLY A N 1
ATOM 661 C CA . GLY A 1 90 ? -18.258 5.420 -10.420 1.00 32.19 90 GLY A CA 1
ATOM 662 C C . GLY A 1 90 ? -16.803 5.177 -10.035 1.00 32.19 90 GLY A C 1
ATOM 663 O O . GLY A 1 90 ? -16.483 4.157 -9.421 1.00 32.19 90 GLY A O 1
ATOM 664 N N . GLU A 1 91 ? -15.930 6.097 -10.439 1.00 40.59 91 GLU A N 1
ATOM 665 C CA . GLU A 1 91 ? -14.505 6.105 -10.109 1.00 40.59 91 GLU A CA 1
ATOM 666 C C . GLU A 1 91 ? -14.243 5.822 -8.619 1.00 40.59 91 GLU A C 1
ATOM 668 O O . GLU A 1 91 ? -15.006 6.269 -7.756 1.00 40.59 91 GLU A O 1
ATOM 673 N N . PRO A 1 92 ? -13.169 5.073 -8.299 1.00 41.94 92 PRO A N 1
ATOM 674 C CA . PRO A 1 92 ? -12.824 4.761 -6.922 1.00 41.94 92 PRO A CA 1
ATOM 675 C C . PRO A 1 92 ? -12.641 6.058 -6.121 1.00 41.94 92 PRO A C 1
ATOM 677 O O . PRO A 1 92 ? -12.044 7.004 -6.641 1.00 41.94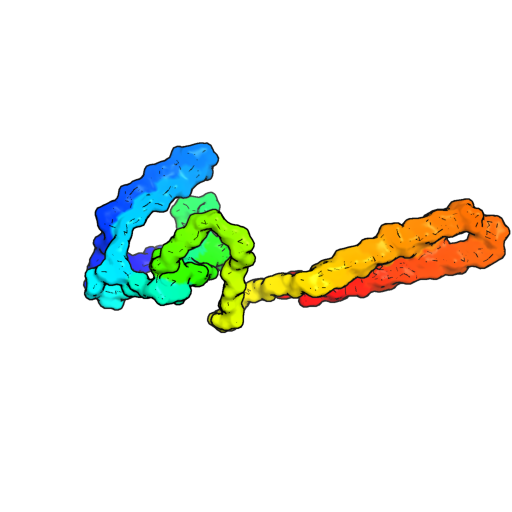 92 PRO A O 1
ATOM 680 N N . PRO A 1 93 ? -13.123 6.109 -4.866 1.00 44.38 93 PRO A N 1
ATOM 681 C CA . PRO A 1 93 ? -13.050 7.310 -4.052 1.00 44.38 93 PRO A CA 1
ATOM 682 C C . PRO A 1 93 ? -11.599 7.778 -3.930 1.00 44.38 93 PRO A C 1
ATOM 684 O O . PRO A 1 93 ? -10.696 7.019 -3.559 1.00 44.38 93 PRO A O 1
ATOM 687 N N . GLU A 1 94 ? -11.399 9.039 -4.299 1.00 46.72 94 GLU A N 1
ATOM 688 C CA . GLU A 1 94 ? -10.149 9.769 -4.192 1.00 46.72 94 GLU A CA 1
ATOM 689 C C . GLU A 1 94 ? -9.703 9.766 -2.730 1.00 46.72 94 GLU A C 1
ATOM 691 O O . GLU A 1 94 ? -10.286 10.429 -1.883 1.00 46.72 94 GLU A O 1
ATOM 696 N N . MET A 1 95 ? -8.694 8.945 -2.439 1.00 43.09 95 MET A N 1
ATOM 697 C CA . MET A 1 95 ? -8.066 8.835 -1.129 1.00 43.09 95 MET A CA 1
ATOM 698 C C . MET A 1 95 ? -7.400 10.175 -0.792 1.00 43.09 95 MET A C 1
ATOM 700 O O . MET A 1 95 ? -6.285 10.461 -1.242 1.00 43.09 95 MET A O 1
ATOM 704 N N . ASP A 1 96 ? -8.124 10.974 -0.018 1.00 40.44 96 ASP A N 1
ATOM 705 C CA . ASP A 1 96 ? -7.774 12.265 0.547 1.00 40.44 96 ASP A CA 1
ATOM 706 C C . ASP A 1 96 ? -6.388 12.192 1.207 1.00 40.44 96 ASP A C 1
ATOM 708 O O . ASP A 1 96 ? -6.148 11.531 2.222 1.00 40.44 96 ASP A O 1
ATOM 712 N N . LYS A 1 97 ? -5.434 12.845 0.538 1.00 52.31 97 LYS A N 1
ATOM 713 C CA . LYS A 1 97 ? -4.056 13.028 0.978 1.00 52.31 97 LYS A CA 1
ATOM 714 C C . LYS A 1 97 ? -4.018 14.161 1.997 1.00 52.31 97 LYS A C 1
ATOM 716 O O . LYS A 1 97 ? -3.859 15.306 1.593 1.00 52.31 97 LYS A O 1
ATOM 721 N N . GLU A 1 98 ? -4.050 13.863 3.293 1.00 36.53 98 GLU A N 1
ATOM 722 C CA . GLU A 1 98 ? -3.495 14.816 4.258 1.00 36.53 98 GLU A CA 1
ATOM 723 C C . GLU A 1 98 ? -2.959 14.165 5.545 1.00 36.53 98 GLU A C 1
ATOM 725 O O . GLU A 1 98 ? -3.682 13.554 6.327 1.00 36.53 98 GLU A O 1
ATOM 730 N N . HIS A 1 99 ? -1.641 14.326 5.705 1.00 41.47 99 HIS A N 1
ATOM 731 C CA . HIS A 1 99 ? -0.792 14.209 6.892 1.00 41.47 99 HIS A CA 1
ATOM 732 C C . HIS A 1 99 ? -0.667 12.873 7.653 1.00 41.47 99 HIS A C 1
ATOM 734 O O . HIS A 1 99 ? -1.444 12.512 8.534 1.00 41.47 99 HIS A O 1
ATOM 740 N N . SER A 1 100 ? 0.481 12.224 7.434 1.00 35.19 100 SER A N 1
ATOM 741 C CA . SER A 1 100 ? 1.290 11.675 8.527 1.00 35.19 100 SER A CA 1
ATOM 742 C C . SER A 1 100 ? 2.756 11.726 8.102 1.00 35.19 100 SER A C 1
ATOM 744 O O . SER A 1 100 ? 3.256 10.827 7.427 1.00 35.19 100 SER A O 1
ATOM 746 N N . GLU A 1 101 ? 3.431 12.808 8.481 1.00 49.94 101 GLU A N 1
ATOM 747 C CA . GLU A 1 101 ? 4.888 12.899 8.499 1.00 49.94 101 GLU A CA 1
ATOM 748 C C . GLU A 1 101 ? 5.438 11.786 9.398 1.00 49.94 101 GLU A C 1
ATOM 750 O O . GLU A 1 101 ? 5.355 11.844 10.620 1.00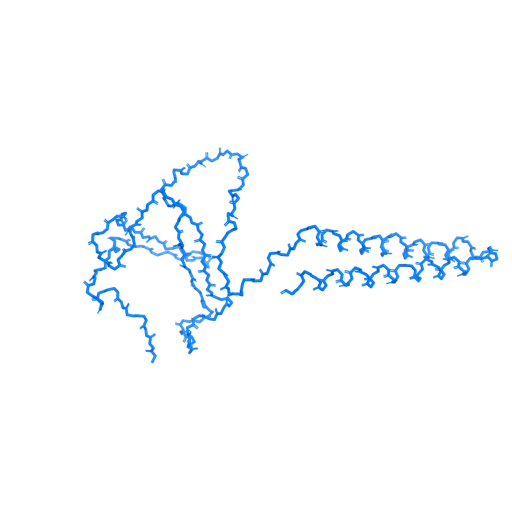 49.94 101 GLU A O 1
ATOM 755 N N . THR A 1 102 ? 5.869 10.696 8.769 1.00 42.38 102 THR A N 1
ATOM 756 C CA . THR A 1 102 ? 6.986 9.809 9.136 1.00 42.38 102 THR A CA 1
ATOM 757 C C . THR A 1 102 ? 6.963 8.637 8.150 1.00 42.38 102 THR A C 1
ATOM 759 O O . THR A 1 102 ? 6.284 7.635 8.348 1.00 42.38 102 THR A O 1
ATOM 762 N N . GLY A 1 103 ? 7.679 8.803 7.032 1.00 46.38 103 GLY A N 1
ATOM 763 C CA . GLY A 1 103 ? 8.130 7.704 6.169 1.00 46.38 103 GLY A CA 1
ATOM 764 C C . GLY A 1 103 ? 7.048 6.872 5.474 1.00 46.38 103 GLY A C 1
ATOM 765 O O . GLY A 1 103 ? 7.075 5.649 5.564 1.00 46.38 103 GLY A O 1
ATOM 766 N N . THR A 1 104 ? 6.122 7.505 4.747 1.00 41.50 104 THR A N 1
ATOM 767 C CA . THR A 1 104 ? 5.386 6.795 3.683 1.00 41.50 104 THR A CA 1
ATOM 768 C C . THR A 1 104 ? 6.204 6.959 2.398 1.00 41.50 104 THR A C 1
ATOM 770 O O . THR A 1 104 ? 6.483 8.114 2.066 1.00 41.50 104 THR A O 1
ATOM 773 N N . PRO A 1 105 ? 6.624 5.892 1.685 1.00 45.66 105 PRO A N 1
ATOM 774 C CA . PRO A 1 105 ? 7.308 6.065 0.406 1.00 45.66 105 PRO A CA 1
ATOM 775 C C . PRO A 1 105 ? 6.389 6.884 -0.495 1.00 45.66 105 PRO A C 1
ATOM 777 O O . PRO A 1 105 ? 5.191 6.589 -0.600 1.00 45.66 105 PRO A O 1
ATOM 780 N N . ALA A 1 106 ? 6.915 7.973 -1.052 1.00 54.28 106 ALA A N 1
ATOM 781 C CA . ALA A 1 106 ? 6.147 8.860 -1.905 1.00 54.28 106 ALA A CA 1
ATOM 782 C C . ALA A 1 106 ? 5.440 8.009 -2.970 1.00 54.28 106 ALA A C 1
ATOM 784 O O . ALA A 1 106 ? 6.081 7.208 -3.648 1.00 54.28 106 ALA A O 1
ATOM 785 N N . LYS A 1 107 ? 4.108 8.132 -3.110 1.00 53.81 107 LYS A N 1
ATOM 786 C CA . LYS A 1 107 ? 3.414 7.497 -4.243 1.00 53.81 107 LYS A CA 1
ATOM 787 C C . LYS A 1 107 ? 4.148 7.963 -5.507 1.00 53.81 107 LYS A C 1
ATOM 789 O O . LYS A 1 107 ? 4.194 9.180 -5.724 1.00 53.81 107 LYS A O 1
ATOM 794 N N . PRO A 1 108 ? 4.724 7.053 -6.311 1.00 65.06 108 PRO A N 1
ATOM 795 C CA . PRO A 1 108 ? 5.618 7.452 -7.379 1.00 65.06 108 PRO A CA 1
ATOM 796 C C . PRO A 1 108 ? 4.823 8.299 -8.367 1.00 65.06 108 PRO A C 1
ATOM 798 O O . PRO A 1 108 ? 3.694 7.972 -8.751 1.00 65.06 108 PRO A O 1
ATOM 801 N N . ASN A 1 109 ? 5.366 9.466 -8.697 1.00 82.19 109 ASN A N 1
ATOM 802 C CA . ASN A 1 109 ? 4.651 10.458 -9.479 1.00 82.19 109 ASN A CA 1
ATOM 803 C C . ASN A 1 109 ? 4.359 9.884 -10.874 1.00 82.19 109 ASN A C 1
ATOM 805 O O . ASN A 1 109 ? 5.263 9.703 -11.687 1.00 82.19 109 ASN A O 1
ATOM 809 N N . ARG A 1 110 ? 3.079 9.614 -11.164 1.00 83.75 110 ARG A N 1
ATOM 810 C CA . ARG A 1 110 ? 2.638 8.991 -12.423 1.00 83.75 110 ARG A CA 1
ATOM 811 C C . ARG A 1 110 ? 3.124 9.750 -13.658 1.00 83.75 110 ARG A C 1
ATOM 813 O O . ARG A 1 110 ? 3.410 9.123 -14.671 1.00 83.75 110 ARG A O 1
ATOM 820 N N . ARG A 1 111 ? 3.249 11.080 -13.579 1.00 86.00 111 ARG A N 1
ATOM 821 C CA . ARG A 1 111 ? 3.786 11.892 -14.681 1.00 86.00 111 ARG A CA 1
ATOM 822 C C . ARG A 1 111 ? 5.273 11.619 -14.913 1.00 86.00 111 ARG A C 1
ATOM 824 O O . ARG A 1 111 ? 5.680 11.537 -16.063 1.00 86.00 111 ARG A O 1
ATOM 831 N N . LEU A 1 112 ? 6.052 11.428 -13.848 1.00 86.12 112 LEU A N 1
ATOM 832 C CA . LEU A 1 112 ? 7.479 11.097 -13.927 1.00 86.12 112 LEU A CA 1
ATOM 833 C C . LEU A 1 112 ? 7.707 9.657 -14.412 1.00 86.12 112 LEU A C 1
ATOM 835 O O . LEU A 1 112 ? 8.557 9.447 -15.270 1.00 86.12 112 LEU A O 1
ATOM 839 N N . ILE A 1 113 ? 6.893 8.695 -13.961 1.00 87.62 113 ILE A N 1
ATOM 840 C CA . ILE A 1 113 ? 6.930 7.312 -14.475 1.00 87.62 113 ILE A CA 1
ATOM 841 C C . ILE A 1 113 ? 6.623 7.284 -15.978 1.00 87.62 113 ILE A C 1
ATOM 843 O O . ILE A 1 113 ? 7.334 6.648 -16.752 1.00 87.62 113 ILE A O 1
ATOM 847 N N . LEU A 1 114 ? 5.573 7.994 -16.406 1.00 88.25 114 LEU A N 1
ATOM 848 C CA . LEU A 1 114 ? 5.221 8.090 -17.822 1.00 88.25 114 LEU A CA 1
ATOM 849 C C . LEU A 1 114 ? 6.309 8.811 -18.625 1.00 88.25 114 LEU A C 1
ATOM 851 O O . LEU A 1 114 ? 6.621 8.376 -19.728 1.00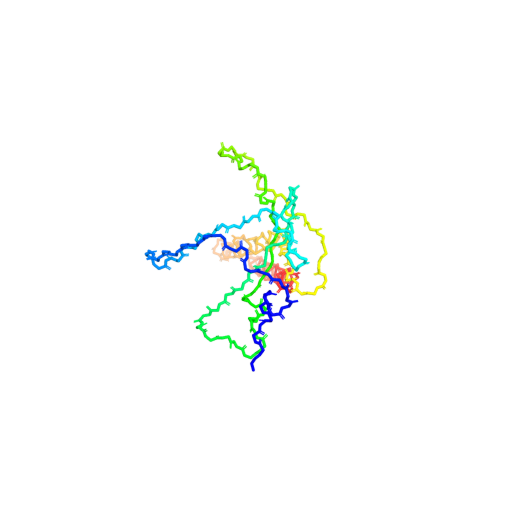 88.25 114 LEU A O 1
ATOM 855 N N . ALA A 1 115 ? 6.909 9.871 -18.079 1.00 89.00 115 ALA A N 1
ATOM 856 C CA . ALA A 1 115 ? 8.023 10.561 -18.720 1.00 89.00 115 ALA A CA 1
ATOM 857 C C . ALA A 1 115 ? 9.229 9.629 -18.909 1.00 89.00 115 ALA A C 1
ATOM 859 O O . ALA A 1 115 ? 9.744 9.543 -20.019 1.00 89.00 115 ALA A O 1
ATOM 860 N N . HIS A 1 116 ? 9.630 8.876 -17.879 1.00 90.62 116 HIS A N 1
ATOM 861 C CA . HIS A 1 116 ? 10.693 7.874 -17.986 1.00 90.62 116 HIS A CA 1
ATOM 862 C C . HIS A 1 116 ? 10.379 6.824 -19.061 1.00 90.62 116 HIS A C 1
ATOM 864 O O . HIS A 1 116 ? 11.206 6.577 -19.938 1.00 90.62 116 HIS A O 1
ATOM 870 N N . ALA A 1 117 ? 9.164 6.263 -19.053 1.00 90.69 117 ALA A N 1
ATOM 871 C CA . ALA A 1 117 ? 8.750 5.265 -20.037 1.00 90.69 117 ALA A CA 1
ATOM 872 C C . AL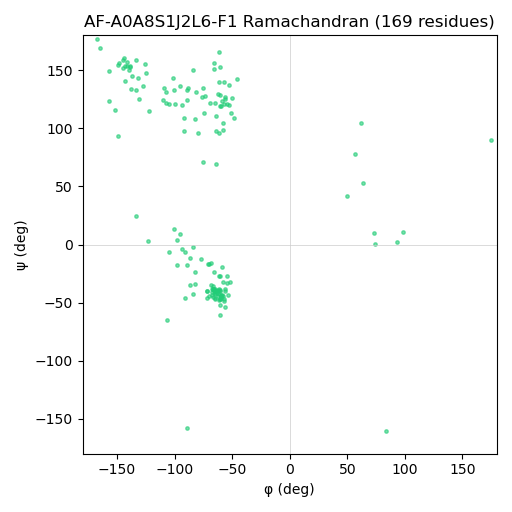A A 1 117 ? 8.812 5.804 -21.478 1.00 90.69 117 ALA A C 1
ATOM 874 O O . ALA A 1 117 ? 9.330 5.133 -22.374 1.00 90.69 117 ALA A O 1
ATOM 875 N N . TRP A 1 118 ? 8.334 7.031 -21.709 1.00 94.69 118 TRP A N 1
ATOM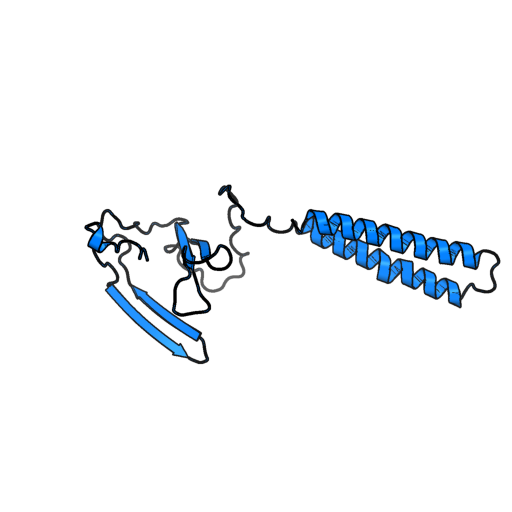 876 C CA . TRP A 1 118 ? 8.393 7.665 -23.027 1.00 94.69 118 TRP A CA 1
ATOM 877 C C . TRP A 1 118 ? 9.824 7.988 -23.459 1.00 94.69 118 TRP A C 1
ATOM 879 O O . TRP A 1 118 ? 10.182 7.697 -24.599 1.00 94.69 118 TRP A O 1
ATOM 889 N N . ILE A 1 119 ? 10.657 8.522 -22.561 1.00 92.75 119 ILE A N 1
ATOM 890 C CA . ILE A 1 119 ? 12.067 8.822 -22.847 1.00 92.75 119 ILE A CA 1
ATOM 891 C C . ILE A 1 119 ? 12.817 7.541 -23.236 1.00 92.75 119 ILE A C 1
ATOM 893 O O . ILE A 1 119 ? 13.501 7.525 -24.261 1.00 92.75 119 ILE A O 1
ATOM 897 N N . GLN A 1 120 ? 12.633 6.447 -22.488 1.00 93.12 120 GLN A N 1
ATOM 898 C CA . GLN A 1 120 ? 13.293 5.177 -22.799 1.00 93.12 120 GLN A CA 1
ATOM 899 C C . GLN A 1 120 ? 12.774 4.537 -24.089 1.00 93.12 120 GLN A C 1
ATOM 901 O O . GLN A 1 120 ? 13.559 3.978 -24.856 1.00 93.12 120 GLN A O 1
ATOM 906 N N . THR A 1 121 ? 11.480 4.680 -24.383 1.00 92.94 121 THR A N 1
ATOM 907 C CA . THR A 1 121 ? 10.903 4.201 -25.647 1.00 92.94 121 THR A CA 1
ATOM 908 C C . THR A 1 121 ? 11.473 4.968 -26.841 1.00 92.94 121 THR A C 1
ATOM 910 O O . THR A 1 121 ? 11.888 4.356 -27.821 1.00 92.94 121 THR A O 1
ATOM 913 N N . VAL A 1 122 ? 11.553 6.299 -26.766 1.00 94.81 122 VAL A N 1
ATOM 914 C CA . VAL A 1 122 ? 12.127 7.121 -27.846 1.00 94.81 122 VAL A CA 1
ATOM 915 C C . VAL A 1 122 ? 13.617 6.824 -28.037 1.00 94.81 122 VAL A C 1
ATOM 917 O O . VAL A 1 122 ? 14.079 6.720 -29.173 1.00 94.81 122 VAL A O 1
ATOM 920 N N . SER A 1 123 ? 14.365 6.627 -26.952 1.00 93.81 123 SER A N 1
ATOM 921 C CA . SER A 1 123 ? 15.782 6.264 -27.029 1.00 93.81 123 SER A CA 1
ATOM 922 C C . SER A 1 123 ? 15.998 4.929 -27.756 1.00 93.81 123 SER A C 1
ATOM 924 O O . SER A 1 123 ? 16.624 4.885 -28.820 1.00 93.81 123 SER A O 1
ATOM 926 N N . TRP A 1 124 ? 15.431 3.839 -27.232 1.00 90.88 124 TRP A N 1
ATOM 927 C CA . TRP A 1 124 ? 15.746 2.495 -27.715 1.00 90.88 124 TRP A CA 1
ATOM 928 C C . TRP A 1 124 ? 14.941 2.083 -28.944 1.00 90.88 124 TRP A C 1
ATOM 930 O O . TRP A 1 124 ? 15.504 1.510 -29.872 1.00 90.88 124 TRP A O 1
ATOM 940 N N . ALA A 1 125 ? 13.637 2.368 -28.983 1.00 91.62 125 ALA A N 1
ATOM 941 C CA . ALA A 1 125 ? 12.776 1.896 -30.068 1.00 91.62 125 ALA A CA 1
ATOM 942 C C . ALA A 1 125 ? 12.848 2.786 -31.315 1.00 91.62 125 ALA A C 1
ATOM 944 O O . ALA A 1 125 ? 12.566 2.309 -32.414 1.00 91.62 125 ALA A O 1
ATOM 945 N N . VAL A 1 126 ? 13.228 4.061 -31.162 1.00 93.75 126 VAL A N 1
ATOM 946 C CA . VAL A 1 126 ? 13.321 5.001 -32.288 1.00 93.75 126 VAL A CA 1
ATOM 947 C C . VAL A 1 126 ? 14.774 5.278 -32.646 1.00 93.75 126 VAL A C 1
ATOM 949 O O . VAL A 1 126 ? 15.200 4.915 -33.738 1.00 93.75 126 VAL A O 1
ATOM 952 N N . LEU A 1 127 ? 15.554 5.903 -31.761 1.00 91.75 127 LEU A N 1
ATOM 953 C CA . LEU A 1 127 ? 16.876 6.419 -32.137 1.00 91.75 127 LEU A CA 1
ATOM 954 C C . LEU A 1 127 ? 17.915 5.313 -32.353 1.00 91.75 127 LEU A C 1
ATOM 956 O O . LEU A 1 127 ? 18.582 5.326 -33.387 1.00 91.75 127 LEU A O 1
ATOM 960 N N . ALA A 1 128 ? 18.010 4.333 -31.451 1.00 90.19 128 ALA A N 1
ATOM 961 C CA . ALA A 1 128 ? 18.941 3.211 -31.618 1.00 90.19 128 ALA A CA 1
ATOM 962 C C . ALA A 1 128 ? 18.580 2.347 -32.844 1.00 90.19 128 ALA A C 1
ATOM 964 O O . ALA A 1 128 ? 19.430 1.996 -33.662 1.00 90.19 128 ALA A O 1
ATOM 965 N N . VAL A 1 129 ? 17.287 2.071 -33.058 1.00 93.69 129 VAL A N 1
ATOM 966 C CA . VAL A 1 129 ? 16.829 1.341 -34.255 1.00 93.69 129 VAL A CA 1
ATOM 967 C C . VAL A 1 129 ? 17.122 2.128 -35.535 1.00 93.69 129 VAL A C 1
ATOM 969 O O . VAL A 1 129 ? 17.600 1.547 -36.510 1.00 93.69 129 VAL A O 1
ATOM 972 N N . MET A 1 130 ? 16.907 3.445 -35.546 1.00 91.06 130 MET A N 1
ATOM 973 C CA . MET A 1 130 ? 17.267 4.303 -36.680 1.00 91.06 130 MET A CA 1
ATOM 974 C C . MET A 1 130 ? 18.777 4.298 -36.946 1.00 91.06 130 MET A C 1
ATOM 976 O O . MET A 1 130 ? 19.184 4.214 -38.107 1.00 91.06 130 MET A O 1
ATOM 980 N N . GLY A 1 131 ? 19.606 4.312 -35.898 1.00 89.81 131 GLY A N 1
ATOM 981 C CA . GLY A 1 131 ? 21.058 4.145 -35.992 1.00 89.81 131 GLY A CA 1
ATOM 982 C C . GLY A 1 131 ? 21.446 2.835 -36.682 1.00 89.81 131 GLY A C 1
ATOM 983 O O . GLY A 1 131 ? 22.248 2.842 -37.626 1.00 89.81 131 GLY A O 1
ATOM 984 N N . LEU A 1 132 ? 20.819 1.722 -36.292 1.00 91.12 132 LEU A N 1
ATOM 985 C CA . LEU A 1 132 ? 21.020 0.405 -36.902 1.00 91.12 132 LEU A CA 1
ATOM 986 C C . LEU A 1 132 ? 20.548 0.348 -38.360 1.00 91.12 132 LEU A C 1
ATOM 988 O O . LEU A 1 132 ? 21.285 -0.132 -39.225 1.00 91.12 132 LEU A O 1
ATOM 992 N N . VAL A 1 133 ? 19.353 0.854 -38.666 1.00 91.81 133 VAL A N 1
ATOM 993 C CA . VAL A 1 133 ? 18.808 0.873 -40.033 1.00 91.81 133 VAL A CA 1
ATOM 994 C C . VAL A 1 133 ? 19.692 1.717 -40.952 1.00 91.81 133 VAL A C 1
ATOM 996 O O . VAL A 1 133 ? 20.057 1.267 -42.041 1.00 91.81 133 VAL A O 1
ATOM 999 N N . MET A 1 134 ? 20.124 2.893 -40.493 1.00 88.88 134 MET A N 1
ATOM 1000 C 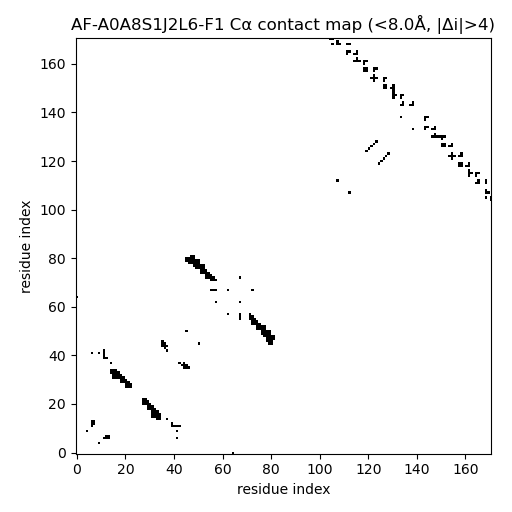CA . MET A 1 134 ? 21.028 3.775 -41.234 1.00 88.88 134 MET A CA 1
ATOM 1001 C C . MET A 1 134 ? 22.375 3.097 -41.520 1.00 88.88 134 MET A C 1
ATOM 1003 O O . MET A 1 134 ? 22.889 3.196 -42.636 1.00 88.88 134 MET A O 1
ATOM 1007 N N . SER A 1 135 ? 22.916 2.341 -40.555 1.00 87.12 135 SER A N 1
ATOM 1008 C CA . SER A 1 135 ? 24.164 1.581 -40.734 1.00 87.12 135 SER A CA 1
ATOM 1009 C C . SER A 1 135 ? 24.074 0.526 -41.847 1.00 87.12 135 SER A C 1
ATOM 1011 O O . SER A 1 135 ? 25.083 0.195 -42.477 1.00 87.12 135 SER A O 1
ATOM 1013 N N . ARG A 1 136 ? 22.862 0.021 -42.124 1.00 88.56 136 ARG A N 1
ATOM 1014 C CA . ARG A 1 136 ? 22.610 -0.975 -43.172 1.00 88.56 136 ARG A CA 1
ATOM 1015 C C . ARG A 1 136 ? 22.273 -0.354 -44.518 1.00 88.56 136 ARG A C 1
ATOM 1017 O O . ARG A 1 136 ? 22.826 -0.784 -45.525 1.00 88.56 136 ARG A O 1
ATOM 1024 N N . LEU A 1 137 ? 21.389 0.640 -44.545 1.00 90.88 137 LEU A N 1
ATOM 1025 C CA . LEU A 1 137 ? 20.840 1.167 -45.797 1.00 90.88 137 LEU A CA 1
ATOM 1026 C C . LEU A 1 137 ? 21.708 2.267 -46.416 1.00 90.88 137 LEU A C 1
ATOM 1028 O O . LEU A 1 137 ? 21.844 2.331 -47.636 1.00 90.88 137 LEU A O 1
ATOM 1032 N N . ALA A 1 138 ? 22.352 3.101 -45.600 1.00 87.56 138 ALA A N 1
ATOM 1033 C CA . ALA A 1 138 ? 23.094 4.265 -46.081 1.00 87.56 138 ALA A CA 1
ATOM 1034 C C . ALA A 1 138 ? 24.612 4.044 -46.153 1.00 87.56 138 ALA A C 1
ATOM 1036 O O . ALA A 1 138 ? 25.362 4.998 -46.322 1.00 87.56 138 ALA A O 1
ATOM 1037 N N . ARG A 1 139 ? 25.094 2.797 -46.057 1.00 84.81 139 ARG A N 1
ATOM 1038 C CA . ARG A 1 139 ? 26.530 2.462 -45.932 1.00 84.81 139 ARG A CA 1
ATOM 1039 C C . ARG A 1 139 ? 27.418 2.967 -47.082 1.00 84.81 139 ARG A C 1
ATOM 1041 O O . ARG A 1 139 ? 28.633 3.066 -46.928 1.00 84.81 139 ARG A O 1
ATOM 1048 N N . HIS A 1 140 ? 26.818 3.285 -48.225 1.00 88.75 140 HIS A N 1
ATOM 1049 C CA . HIS A 1 140 ? 27.485 3.828 -49.410 1.00 88.75 140 HIS A CA 1
ATOM 1050 C C . HIS A 1 140 ? 27.626 5.363 -49.382 1.00 88.75 140 HIS A C 1
ATOM 1052 O O . HIS A 1 140 ? 28.362 5.932 -50.185 1.00 88.75 140 HIS A O 1
ATOM 1058 N N . TRP A 1 141 ? 26.957 6.055 -48.457 1.00 90.88 141 TRP A N 1
ATOM 1059 C CA . TRP A 1 141 ? 26.980 7.512 -48.358 1.00 90.88 141 TRP A CA 1
ATOM 1060 C C . TRP A 1 141 ? 28.125 8.017 -47.469 1.00 90.88 141 TRP A C 1
ATOM 1062 O O . TRP A 1 141 ? 28.302 7.558 -46.347 1.00 90.88 141 TRP A O 1
ATOM 1072 N N . LYS A 1 142 ? 28.891 9.021 -47.921 1.00 91.00 142 LYS A N 1
ATOM 1073 C CA . LYS A 1 142 ? 30.104 9.526 -47.238 1.00 91.00 142 LYS A CA 1
ATOM 1074 C C . LYS A 1 142 ? 29.909 9.881 -45.751 1.00 91.00 142 LYS A C 1
ATOM 1076 O O . LYS A 1 142 ? 30.835 9.703 -44.964 1.00 91.00 142 LYS A O 1
ATOM 1081 N N . TYR A 1 143 ? 28.720 10.343 -45.360 1.00 90.25 143 TYR A N 1
ATOM 1082 C CA . TYR A 1 143 ? 28.416 10.789 -43.994 1.00 90.25 143 TYR A CA 1
ATOM 1083 C C . TYR A 1 143 ? 27.718 9.735 -43.122 1.00 90.25 143 TYR A C 1
ATOM 1085 O O . TYR A 1 143 ? 27.401 10.020 -41.967 1.00 90.25 143 TYR A O 1
ATOM 1093 N N . TRP A 1 144 ? 27.513 8.509 -43.622 1.00 91.00 144 TRP A N 1
ATOM 1094 C CA . TRP A 1 144 ? 26.728 7.482 -42.924 1.00 91.00 144 TRP A CA 1
ATOM 1095 C C . TRP A 1 144 ? 27.258 7.176 -41.520 1.00 91.00 144 TRP A C 1
ATOM 1097 O O . TRP A 1 144 ? 26.475 7.009 -40.590 1.00 91.00 144 TRP A O 1
ATOM 1107 N N . ARG A 1 145 ? 28.589 7.162 -41.350 1.00 90.75 145 ARG A N 1
ATOM 1108 C CA . ARG A 1 145 ? 29.231 6.915 -40.050 1.00 90.75 145 ARG A CA 1
ATOM 1109 C C . ARG A 1 145 ? 28.925 8.014 -39.045 1.00 90.75 145 ARG A C 1
ATOM 1111 O O . ARG A 1 145 ? 28.633 7.707 -37.899 1.00 90.75 145 ARG A O 1
ATOM 1118 N N . HIS A 1 146 ? 28.963 9.274 -39.474 1.00 91.50 146 HIS A N 1
ATOM 1119 C CA . HIS A 1 146 ? 28.663 10.403 -38.596 1.00 91.50 146 HIS A CA 1
ATOM 1120 C C . HIS A 1 146 ? 27.198 10.398 -38.160 1.00 91.50 146 HIS A C 1
ATOM 1122 O O . HIS A 1 146 ? 26.919 10.661 -36.997 1.00 91.50 146 HIS A O 1
ATOM 1128 N N . LEU A 1 147 ? 26.276 10.031 -39.054 1.00 91.38 147 LEU A N 1
ATOM 1129 C CA . LEU A 1 147 ? 24.861 9.900 -38.705 1.00 91.38 147 LEU A CA 1
ATOM 1130 C C . LEU A 1 147 ? 24.589 8.704 -37.796 1.00 91.38 147 LEU A C 1
ATOM 1132 O O . LEU A 1 147 ? 23.887 8.864 -36.806 1.00 91.38 147 LEU A O 1
ATOM 1136 N N . HIS A 1 148 ? 25.169 7.535 -38.085 1.00 91.38 148 HIS A N 1
ATOM 1137 C CA . HIS A 1 148 ? 25.054 6.359 -37.219 1.00 91.38 148 HIS A CA 1
ATOM 1138 C C . HIS A 1 148 ? 25.537 6.679 -35.800 1.00 91.38 148 HIS A C 1
ATOM 1140 O O . HIS A 1 148 ? 24.779 6.541 -34.847 1.00 91.38 148 HIS A O 1
ATOM 1146 N N . VAL A 1 149 ? 26.758 7.208 -35.673 1.00 93.56 149 VAL A N 1
ATOM 1147 C CA . VAL A 1 149 ? 27.313 7.610 -34.374 1.00 93.56 149 VAL A CA 1
ATOM 1148 C C . VAL A 1 149 ? 26.459 8.702 -33.720 1.00 93.56 149 VAL A C 1
ATOM 1150 O O . VAL A 1 149 ? 26.223 8.641 -32.520 1.00 93.56 149 VAL A O 1
ATOM 1153 N N . GLY A 1 150 ? 25.943 9.668 -34.485 1.00 93.44 150 GLY A N 1
ATOM 1154 C CA . GLY A 1 150 ? 25.069 10.723 -33.965 1.00 93.44 150 GLY A CA 1
ATOM 1155 C C . GLY A 1 150 ? 23.766 10.197 -33.354 1.00 93.44 150 GLY A C 1
ATOM 1156 O O . GLY A 1 150 ? 23.375 10.650 -32.278 1.00 93.44 150 GLY A O 1
ATOM 1157 N N . PHE A 1 151 ? 23.118 9.219 -33.993 1.00 93.00 151 PHE A N 1
ATOM 1158 C CA . PHE A 1 151 ? 21.915 8.573 -33.458 1.00 93.00 151 PHE A CA 1
ATOM 1159 C C . PHE A 1 151 ? 22.208 7.766 -32.188 1.00 93.00 151 PHE A C 1
ATOM 1161 O O . PHE A 1 151 ? 21.488 7.927 -31.205 1.00 93.00 151 PHE A O 1
ATOM 1168 N N . GLU A 1 152 ? 23.286 6.976 -32.163 1.00 93.50 152 GLU A N 1
ATOM 1169 C CA . GLU A 1 152 ? 23.654 6.160 -30.991 1.00 93.50 152 GLU A CA 1
ATOM 1170 C C . GLU A 1 152 ? 24.082 7.019 -29.787 1.00 93.50 152 GLU A C 1
ATOM 1172 O O . GLU A 1 152 ? 23.684 6.766 -28.647 1.00 93.50 152 GLU A O 1
ATOM 1177 N N . VAL A 1 153 ? 24.844 8.095 -30.020 1.00 95.56 153 VAL A N 1
ATOM 1178 C CA . VAL A 1 153 ? 25.222 9.049 -28.961 1.00 95.56 153 VAL A CA 1
ATOM 1179 C C . VAL A 1 153 ? 23.986 9.766 -28.409 1.00 95.56 153 VAL A C 1
ATOM 1181 O O . VAL A 1 153 ? 23.873 9.977 -27.204 1.00 95.56 153 VAL A O 1
ATOM 1184 N N . SER A 1 154 ? 23.023 10.101 -29.268 1.00 94.06 154 SER A N 1
ATOM 1185 C CA . SER A 1 154 ? 21.783 10.761 -28.842 1.00 94.06 154 SER A CA 1
ATOM 1186 C C . SER A 1 154 ? 20.857 9.816 -28.067 1.00 94.06 154 SER A C 1
ATOM 1188 O O . SER A 1 154 ? 20.278 10.223 -27.060 1.00 94.06 154 SER A O 1
ATOM 1190 N N . ALA A 1 155 ? 20.746 8.551 -28.493 1.00 94.25 155 ALA A N 1
ATOM 1191 C CA . ALA A 1 155 ? 19.999 7.516 -27.778 1.00 94.25 155 ALA A CA 1
ATOM 1192 C C . ALA A 1 155 ? 20.587 7.291 -26.377 1.00 94.25 155 ALA A C 1
ATOM 1194 O O . ALA A 1 155 ? 19.893 7.423 -25.370 1.00 94.25 155 ALA A O 1
ATOM 1195 N N . THR A 1 156 ? 21.899 7.062 -26.288 1.00 93.44 156 THR A N 1
ATOM 1196 C CA . THR A 1 156 ? 22.568 6.857 -24.994 1.00 93.44 156 THR A CA 1
ATOM 1197 C C . THR A 1 156 ? 22.398 8.057 -24.059 1.00 93.44 156 THR A C 1
ATOM 1199 O O . THR A 1 156 ? 22.038 7.866 -22.898 1.00 93.44 156 THR A O 1
ATOM 1202 N N . ALA A 1 157 ? 22.550 9.290 -24.555 1.00 95.31 157 ALA A N 1
ATOM 1203 C CA . ALA A 1 157 ? 22.317 10.498 -23.762 1.00 95.31 157 ALA A CA 1
ATOM 1204 C C . ALA A 1 157 ? 20.873 10.599 -23.229 1.00 95.31 157 ALA A C 1
ATOM 1206 O O . ALA A 1 157 ? 20.671 10.900 -22.051 1.00 95.31 157 ALA A O 1
ATOM 1207 N N . LEU A 1 158 ? 19.865 10.305 -24.059 1.00 92.69 158 LEU A N 1
ATOM 1208 C CA . LEU A 1 158 ? 18.462 10.295 -23.628 1.00 92.69 158 LEU A CA 1
ATOM 1209 C C . LEU A 1 158 ? 18.169 9.184 -22.619 1.00 92.69 158 LEU A C 1
ATOM 1211 O O . LEU A 1 158 ? 17.413 9.413 -21.679 1.00 92.69 158 LEU A O 1
ATOM 1215 N N . SER A 1 159 ? 18.793 8.015 -22.756 1.00 92.75 159 SER A N 1
ATOM 1216 C CA . SER A 1 159 ? 18.659 6.949 -21.764 1.00 92.75 159 SER A CA 1
ATOM 121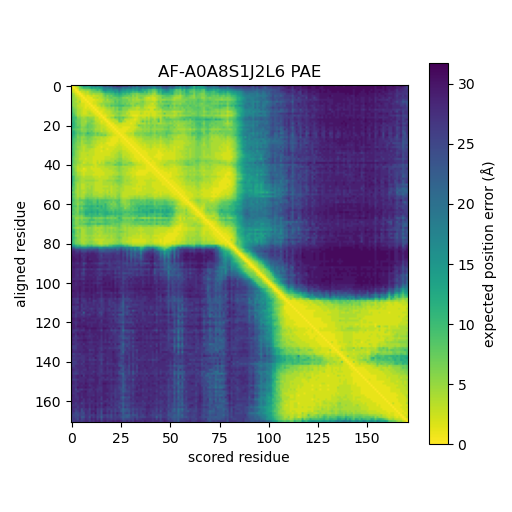7 C C . SER A 1 159 ? 19.258 7.324 -20.413 1.00 92.75 159 SER A C 1
ATOM 1219 O O . SER A 1 159 ? 18.617 7.070 -19.397 1.00 92.75 159 SER A O 1
ATOM 1221 N N . PHE A 1 160 ? 20.412 7.999 -20.377 1.00 94.56 160 PHE A N 1
ATOM 1222 C CA . PHE A 1 160 ? 20.953 8.541 -19.125 1.00 94.56 160 PHE A CA 1
ATOM 1223 C C . PHE A 1 160 ? 19.995 9.544 -18.471 1.00 94.56 160 PHE A C 1
ATOM 1225 O O . PHE A 1 160 ? 19.753 9.463 -17.269 1.00 94.56 160 PHE A O 1
ATOM 1232 N N . LEU A 1 161 ? 19.393 10.450 -19.250 1.00 91.75 161 LEU A N 1
ATOM 1233 C CA . LEU A 1 161 ? 18.371 11.369 -18.738 1.00 91.75 161 LEU A CA 1
ATOM 1234 C C . LEU A 1 161 ? 17.134 10.620 -18.219 1.00 91.75 161 LEU A C 1
ATOM 1236 O O . LEU A 1 161 ? 16.595 10.978 -17.173 1.00 91.75 161 LEU A O 1
ATOM 1240 N N . GLY A 1 162 ? 16.712 9.559 -18.909 1.00 90.38 162 GLY A N 1
ATOM 1241 C CA . GLY A 1 162 ? 15.644 8.667 -18.462 1.00 90.38 162 GLY A CA 1
ATOM 1242 C C . GLY A 1 162 ? 15.939 8.042 -17.097 1.00 90.38 162 GLY A C 1
ATOM 1243 O O . GLY A 1 162 ? 15.066 8.047 -16.230 1.00 90.38 162 GLY A O 1
ATOM 1244 N N . GLU A 1 163 ? 17.166 7.571 -16.869 1.00 92.62 163 GLU A N 1
ATOM 1245 C CA . GLU A 1 163 ? 17.601 7.035 -15.571 1.00 92.62 163 GLU A CA 1
ATOM 1246 C C . GLU A 1 163 ? 17.658 8.112 -14.476 1.00 92.62 163 GLU A C 1
ATOM 1248 O O . GLU A 1 163 ? 17.227 7.873 -13.351 1.00 92.62 163 GLU A O 1
ATOM 1253 N N . MET A 1 164 ? 18.097 9.337 -14.788 1.00 90.75 164 MET A N 1
ATOM 1254 C CA . MET A 1 164 ? 18.050 10.450 -13.824 1.00 90.75 164 MET A CA 1
ATOM 1255 C C . MET A 1 164 ? 16.615 10.777 -13.390 1.00 90.75 164 MET A C 1
ATOM 1257 O O . MET A 1 164 ? 16.365 11.041 -12.214 1.00 90.75 164 MET A O 1
ATOM 1261 N N . VAL A 1 165 ? 15.659 10.714 -14.323 1.00 87.69 165 VAL A N 1
ATOM 1262 C CA . VAL A 1 165 ? 14.227 10.842 -14.014 1.00 87.69 165 VAL A CA 1
ATOM 1263 C C . VAL A 1 165 ? 13.750 9.667 -13.154 1.00 87.69 165 VAL A C 1
ATOM 1265 O O . VAL A 1 165 ? 12.976 9.894 -12.225 1.00 87.69 165 VAL A O 1
ATOM 1268 N N . ALA A 1 166 ? 14.240 8.446 -13.409 1.00 86.38 166 ALA A N 1
ATOM 1269 C CA . ALA A 1 166 ? 13.927 7.253 -12.617 1.00 86.38 166 ALA A CA 1
ATOM 1270 C C . ALA A 1 166 ? 14.355 7.385 -11.155 1.00 86.38 166 ALA A C 1
ATOM 1272 O O . ALA A 1 166 ? 13.544 7.161 -10.255 1.00 86.38 166 ALA A O 1
ATOM 1273 N N . PHE A 1 167 ? 15.588 7.843 -10.923 1.00 84.75 167 PHE A N 1
ATOM 1274 C CA . PHE A 1 167 ? 16.095 8.112 -9.578 1.00 84.75 167 PHE A CA 1
ATOM 1275 C C . PHE A 1 167 ? 15.236 9.126 -8.816 1.00 84.75 167 PHE A C 1
ATOM 1277 O O . PHE A 1 167 ? 15.081 9.012 -7.603 1.00 84.75 167 PHE A O 1
ATOM 1284 N N . GLY A 1 168 ? 14.633 10.088 -9.521 1.00 79.50 168 GLY A N 1
ATOM 1285 C CA . GLY A 1 168 ? 13.766 11.104 -8.926 1.00 79.50 168 GLY A CA 1
ATOM 1286 C C . GLY A 1 168 ? 12.429 10.587 -8.380 1.00 79.50 168 GLY A C 1
ATOM 1287 O O . GLY A 1 168 ? 11.789 11.305 -7.617 1.00 79.50 168 GLY A O 1
ATOM 1288 N N . TYR A 1 169 ? 11.985 9.378 -8.750 1.00 76.38 169 TYR A N 1
ATOM 1289 C CA . TYR A 1 169 ? 10.754 8.774 -8.211 1.00 76.38 169 TYR A CA 1
ATOM 1290 C C . TYR A 1 169 ? 10.959 7.405 -7.550 1.00 76.38 169 TYR A C 1
ATOM 1292 O O . TYR A 1 169 ? 9.979 6.786 -7.133 1.00 76.38 169 TYR A O 1
ATOM 1300 N N . SER A 1 170 ? 12.201 6.920 -7.469 1.00 69.69 170 SER A N 1
ATOM 1301 C CA . SER A 1 170 ? 12.556 5.678 -6.776 1.00 69.69 170 SER A CA 1
ATOM 1302 C C . SER A 1 170 ? 12.996 5.881 -5.317 1.00 69.69 170 SER A C 1
ATOM 1304 O O . SER A 1 170 ? 13.297 4.890 -4.654 1.00 69.69 170 SER A O 1
ATOM 1306 N N . GLN A 1 171 ? 13.094 7.132 -4.848 1.00 58.34 171 GLN A N 1
ATOM 1307 C CA . GLN A 1 171 ? 13.386 7.513 -3.455 1.00 58.34 171 GLN A CA 1
ATOM 1308 C C . GLN A 1 171 ? 12.098 7.811 -2.683 1.00 58.34 171 GLN A C 1
ATOM 1310 O O . GLN A 1 171 ? 12.048 7.462 -1.483 1.00 58.34 171 GLN A O 1
#

pLDDT: mean 81.28, std 17.3, range [31.42, 95.56]

Solvent-accessible surface area (backbone atoms only — not comparable to full-atom values): 10708 Å² total; per-residue (Å²): 135,88,72,77,80,49,54,53,79,75,73,41,65,86,60,70,77,45,75,51,75,50,77,56,96,93,41,78,49,77,48,73,42,62,66,55,64,81,87,46,90,84,59,80,68,63,53,88,43,78,39,83,47,74,51,70,58,72,99,52,97,66,78,50,92,91,45,69,52,83,93,29,44,54,74,48,74,46,45,86,60,61,78,77,79,76,86,70,100,65,79,78,82,78,80,80,86,78,88,73,97,74,88,69,74,66,79,58,50,64,68,53,55,51,47,27,53,50,37,40,44,49,15,56,70,44,30,37,44,49,18,55,50,41,56,66,73,36,64,88,44,95,58,30,65,60,51,26,52,50,27,41,53,50,16,53,54,38,38,52,51,20,50,56,46,45,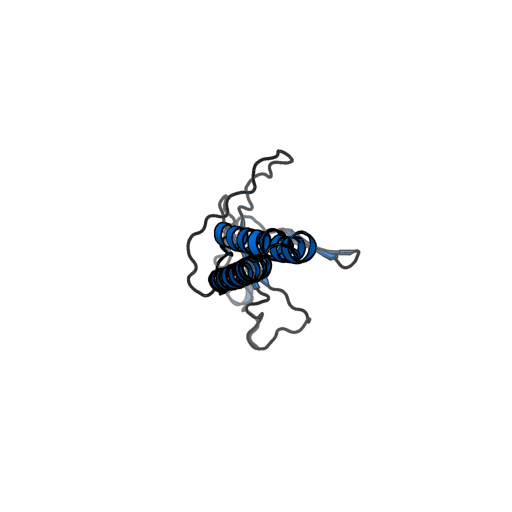57,74,50,74,104

Nearest PDB structures (foldseek):
  8yy1-assembly1_U  TM=6.471E-01  e=2.834E+00  Thermus thermophilus HB8
  4zel-assembly1_B  TM=6.842E-01  e=2.669E+00  Homo sapiens
  4zel-assembly1_A  TM=7.158E-01  e=3.195E+00  Homo sapiens
  5y5z-assembly1_Y  TM=5.555E-01  e=3.009E+00  Thermus thermophilus HB8

Secondary structure (DSSP, 8-state):
--PPPPHHHHT----EEEEEEEEETTEEEEEEEE-S----TTSPPP-SS-EEEEEE--SSSSPPTTSS-GGGEEEEEE-TTS----S--------------S-PPPPP-HHHHHHHHHHHHIIIIIIIHHHHHHHHHSTTSTTHHHHHHHHHHHHHHHHHHHHHHHHTT--

Organism: NCBI:txid121088

InterPro domains:
  IPR005018 DOMON domain [PF03351] (4-58)
  IPR005018 DOMON domain [PS50836] (1-58)
  IPR045266 Copper-dependent monooxygenases, DOMON domain [cd09631] (3-70)

Mean predicted aligned error: 17.38 Å

Sequence (171 aa):
FFQPNTDVNQGGTNDIVSFAGEQVDGKTSLLFRRKVDTGDQFDRVIKDKNQDVVFAYGSTDSLPPGGHGPCCRGKGKVNLMSRGAGGGGGEPPEMDKEHSETGTPAKPNRRLILAHAWIQTVSWAVLAVMGLVMSRLARHWKYWRHLHVGFEVSATALSFLGEMVAFGYSQ

Radius of gyration: 28.08 Å; Cα contacts (8 Å, |Δi|>4): 166; chains: 1; bounding box: 54×38×82 Å

Foldseek 3Di:
DDDDQPCVNVVWDDFWPDWDWDADPNDIDIDTDGDQDPVTPVDDRQDQFWDKDKDFDDPDPDADVVGGPPVTIDIDIDRPPPDDPPDDPDDDPDRDDDDDPDDDQPPQDPVLVVVLVVLLCCLVVPLLVVLVVLVPPVVVPPCSVVSSVVSNVVSVVSNVVSVVSVVVRVD